Protein AF-A0A653DTK6-F1 (afdb_monomer)

Radius of gyration: 16.03 Å; Cα contacts (8 Å, |Δi|>4): 78; chains: 1; bounding box: 38×32×48 Å

Sequence (109 aa):
MLDLSDNEFRGHYRLTKALFLQLCDELSPYLPRANRRTAISVECKVAATLSLYATGSCQKPVGMNYIHGLSQAGVSKSVREVTNALNHPDILSRYIHFPGTVQGRQAVI

Mean predicted aligned error: 6.97 Å

Solvent-accessible surface area (backbone atoms only — not comparable to full-atom values): 6553 Å² total; per-residue (Å²): 110,88,82,48,54,72,67,57,40,30,69,46,46,71,38,52,73,68,58,49,51,52,49,36,63,69,38,50,85,60,40,86,77,69,89,48,94,83,45,80,49,62,59,56,28,48,50,54,31,33,36,28,70,62,64,74,49,96,70,67,97,79,65,59,49,75,70,67,72,50,52,73,67,52,46,55,51,25,33,53,46,47,53,53,29,57,65,31,67,82,47,36,66,75,77,59,80,80,61,88,45,74,67,51,48,58,73,77,105

Foldseek 3Di:
DLPDDQVVLCLQQVDGPVVLVVLLVQLVVQADDDPDPPDQHSSLLNSLLSSCVNPVDLDDDDPVCVVRVDDSVRSVVSNVSSVVSCVDPVNCVVPDDDDPDPVSVVVVD

Secondary structure (DSSP, 8-state):
-TTS-HHHHHHHHSS-HHHHHHHHHHHGGGSPP--STTSPPHHHHHHHHHHHHHH--S--TTTHHHHH---HHHHHHHHHHHHHHHTSHHHHHHH-----SHHHHHTT-

Organism: Callosobruchus maculatus (NCBI:txid64391)

pLDDT: mean 83.81, std 14.73, range [43.16, 97.56]

Structure (mmCIF, N/CA/C/O backbone):
data_AF-A0A653DTK6-F1
#
_entry.id   AF-A0A653DTK6-F1
#
loop_
_atom_site.group_PDB
_atom_site.id
_atom_site.type_symbol
_atom_site.label_atom_id
_atom_site.label_alt_id
_atom_site.label_comp_id
_atom_site.label_asym_id
_atom_site.label_entity_id
_atom_site.label_seq_id
_atom_site.pdbx_PDB_ins_code
_atom_site.Cartn_x
_atom_site.Cartn_y
_atom_site.Cartn_z
_atom_site.occupancy
_atom_site.B_iso_or_equiv
_atom_site.auth_seq_id
_atom_site.auth_comp_id
_atom_site.auth_asym_id
_atom_site.auth_atom_id
_atom_site.pdbx_PDB_model_num
ATOM 1 N N . MET A 1 1 ? 7.148 -9.504 -11.766 1.00 71.94 1 MET A N 1
ATOM 2 C CA . MET A 1 1 ? 6.776 -9.544 -10.321 1.00 71.94 1 MET A CA 1
ATOM 3 C C . MET A 1 1 ? 5.741 -10.628 -10.057 1.00 71.94 1 MET A C 1
ATOM 5 O O . MET A 1 1 ? 5.969 -11.459 -9.189 1.00 71.94 1 MET A O 1
ATOM 9 N N . LEU A 1 2 ? 4.614 -10.637 -10.779 1.00 77.38 2 LEU A N 1
ATOM 10 C CA . LEU A 1 2 ? 3.610 -11.706 -10.660 1.00 77.38 2 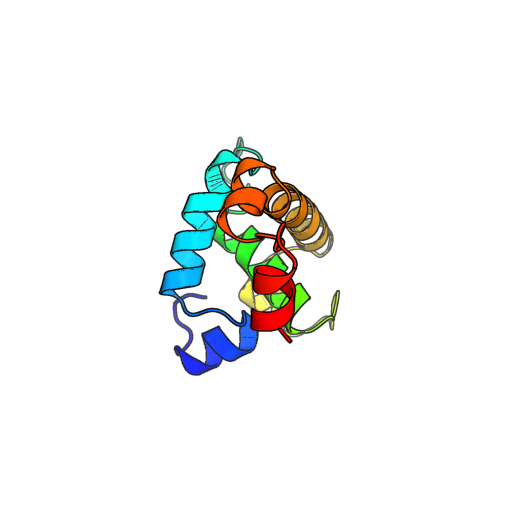LEU A CA 1
ATOM 11 C C . LEU A 1 2 ? 4.097 -13.054 -11.224 1.00 77.38 2 LEU A C 1
ATOM 13 O O . LEU A 1 2 ? 3.510 -14.091 -10.921 1.00 77.38 2 LEU A O 1
ATOM 17 N N . ASP A 1 3 ? 5.199 -13.028 -11.972 1.00 84.44 3 ASP A N 1
ATOM 18 C CA . ASP A 1 3 ? 5.876 -14.185 -12.569 1.00 84.44 3 ASP A CA 1
ATOM 19 C C . ASP A 1 3 ? 6.665 -15.026 -11.551 1.00 84.4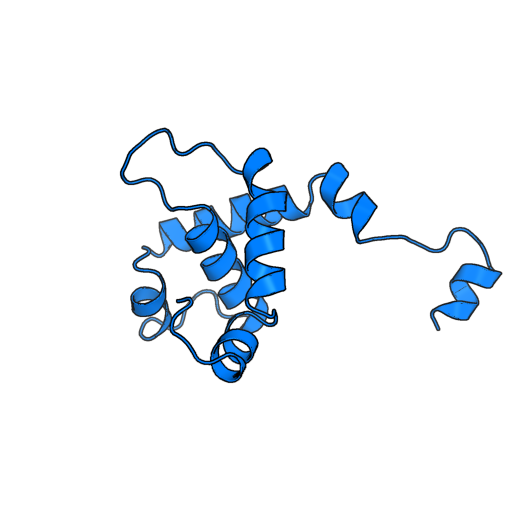4 3 ASP A C 1
ATOM 21 O O . ASP A 1 3 ? 7.054 -16.148 -11.857 1.00 84.44 3 ASP A O 1
ATOM 25 N N . LEU A 1 4 ? 6.901 -14.503 -10.339 1.00 85.50 4 LEU A N 1
ATOM 26 C CA . LEU A 1 4 ? 7.513 -15.260 -9.238 1.00 85.50 4 LEU A CA 1
ATOM 27 C C . LEU A 1 4 ? 6.622 -16.442 -8.837 1.00 85.50 4 LEU A C 1
ATOM 29 O O . LEU A 1 4 ? 5.396 -16.340 -8.928 1.00 85.50 4 LEU A O 1
ATOM 33 N N . SER A 1 5 ? 7.189 -17.531 -8.312 1.00 92.31 5 SER A N 1
ATOM 34 C CA . SER A 1 5 ? 6.368 -18.576 -7.683 1.00 92.31 5 SER A CA 1
ATOM 35 C C . SER A 1 5 ? 5.632 -18.026 -6.454 1.00 92.31 5 SER A C 1
ATOM 37 O O . SER A 1 5 ? 6.036 -17.026 -5.857 1.00 92.31 5 SER A O 1
ATOM 39 N N . ASP A 1 6 ? 4.547 -18.676 -6.034 1.00 92.56 6 ASP A N 1
ATOM 40 C CA . ASP A 1 6 ? 3.769 -18.205 -4.879 1.00 92.56 6 ASP A CA 1
ATOM 41 C C . ASP A 1 6 ? 4.586 -18.185 -3.580 1.00 92.56 6 ASP A C 1
ATOM 43 O O . ASP A 1 6 ? 4.412 -17.287 -2.752 1.00 92.56 6 ASP A O 1
ATOM 47 N N . ASN A 1 7 ? 5.516 -19.130 -3.414 1.00 91.94 7 ASN A N 1
ATOM 48 C CA . ASN A 1 7 ? 6.410 -19.171 -2.257 1.00 91.94 7 ASN A CA 1
ATOM 49 C C . ASN A 1 7 ? 7.404 -18.007 -2.265 1.00 91.94 7 ASN A C 1
ATOM 51 O O . ASN A 1 7 ? 7.570 -17.343 -1.241 1.00 91.94 7 ASN A O 1
ATOM 55 N N . GLU A 1 8 ? 8.027 -17.719 -3.409 1.00 87.75 8 GLU A N 1
ATOM 56 C CA . GLU A 1 8 ? 8.932 -16.572 -3.550 1.00 87.75 8 GLU A CA 1
ATOM 57 C C . GLU A 1 8 ? 8.181 -15.258 -3.335 1.00 87.75 8 GLU A C 1
ATOM 59 O O . GLU A 1 8 ? 8.629 -14.401 -2.572 1.00 87.75 8 GLU A O 1
ATOM 64 N N . PHE A 1 9 ? 6.996 -15.123 -3.933 1.00 89.81 9 PHE A N 1
ATOM 65 C CA . PHE A 1 9 ? 6.156 -13.941 -3.782 1.00 89.81 9 PHE A CA 1
ATOM 66 C 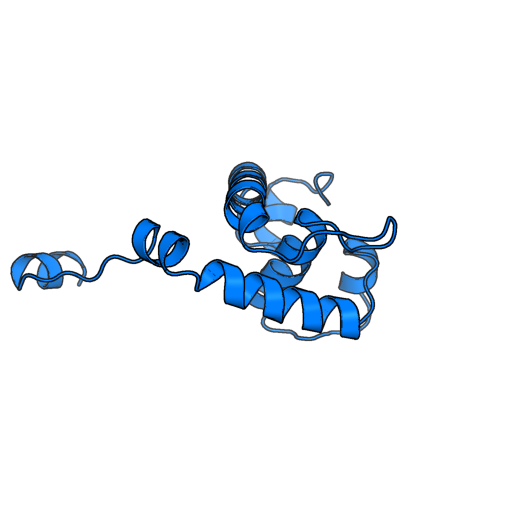C . PHE A 1 9 ? 5.802 -13.690 -2.309 1.00 89.81 9 PHE A C 1
ATOM 68 O O . PHE A 1 9 ? 5.993 -12.583 -1.798 1.00 89.81 9 PHE A O 1
ATOM 75 N N . ARG A 1 10 ? 5.359 -14.730 -1.590 1.00 92.25 10 ARG A N 1
ATOM 76 C CA . ARG A 1 10 ? 5.088 -14.649 -0.146 1.00 92.25 10 ARG A CA 1
ATOM 77 C C . ARG A 1 10 ? 6.346 -14.338 0.662 1.00 92.25 10 ARG A C 1
ATOM 79 O O . ARG A 1 10 ? 6.263 -13.606 1.647 1.00 92.25 10 ARG A O 1
ATOM 86 N N . GLY A 1 11 ? 7.500 -14.867 0.263 1.00 87.94 11 GLY A N 1
ATOM 87 C CA . GLY A 1 11 ? 8.787 -14.560 0.884 1.00 87.94 11 GLY A CA 1
ATOM 88 C C . GLY A 1 11 ? 9.143 -13.075 0.782 1.00 87.94 11 GLY A C 1
ATOM 89 O O . GLY A 1 11 ? 9.527 -12.472 1.785 1.00 87.94 11 GLY A O 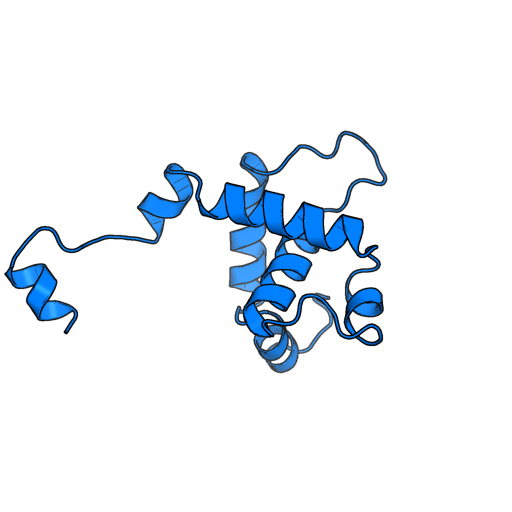1
ATOM 90 N N . HIS A 1 12 ? 8.954 -12.482 -0.398 1.00 85.25 12 HIS A N 1
ATOM 91 C CA . HIS A 1 12 ? 9.300 -11.087 -0.680 1.00 85.25 12 HIS A CA 1
ATOM 92 C C . HIS A 1 12 ? 8.292 -10.070 -0.137 1.00 85.25 12 HIS A C 1
ATOM 94 O O . HIS A 1 12 ? 8.705 -9.033 0.379 1.00 85.25 12 HIS A O 1
ATOM 100 N N . TYR A 1 13 ? 6.991 -10.353 -0.240 1.00 89.44 13 TYR A N 1
ATOM 101 C CA . TYR A 1 13 ? 5.936 -9.366 0.030 1.00 89.44 13 TYR A CA 1
ATOM 102 C C . TYR A 1 13 ? 5.066 -9.695 1.248 1.00 89.44 13 TYR A C 1
ATOM 104 O O . TYR A 1 13 ? 4.216 -8.889 1.613 1.00 89.44 13 TYR A O 1
ATOM 112 N N . ARG A 1 14 ? 5.251 -10.867 1.877 1.00 93.19 14 ARG A N 1
ATOM 113 C CA . ARG A 1 14 ? 4.459 -11.372 3.024 1.00 93.19 14 ARG A CA 1
ATOM 114 C C . ARG A 1 14 ? 2.954 -11.513 2.766 1.00 93.19 14 ARG A C 1
ATOM 116 O O . ARG A 1 14 ? 2.203 -11.780 3.697 1.00 93.19 14 ARG A O 1
ATOM 123 N N . LEU A 1 15 ? 2.530 -11.419 1.508 1.00 94.38 15 LEU A N 1
ATOM 124 C CA . LEU A 1 15 ? 1.151 -11.592 1.054 1.00 94.38 15 LEU A CA 1
ATOM 125 C C . LEU A 1 15 ? 1.068 -12.667 -0.030 1.00 94.38 15 LEU A C 1
ATOM 127 O O . LEU A 1 15 ? 2.062 -12.998 -0.675 1.00 94.38 15 LEU A O 1
ATOM 131 N N . THR A 1 16 ? -0.132 -13.202 -0.248 1.00 96.19 16 THR A N 1
ATOM 132 C CA . THR A 1 16 ? -0.439 -13.963 -1.467 1.00 96.19 16 THR A CA 1
ATOM 133 C C . THR A 1 16 ? -0.619 -13.000 -2.643 1.00 96.19 16 THR A C 1
ATOM 135 O O . THR A 1 16 ? -0.920 -11.822 -2.444 1.00 96.19 16 THR A O 1
ATOM 138 N N . LYS A 1 17 ? -0.482 -13.487 -3.883 1.00 95.06 17 LYS A N 1
ATOM 139 C CA . LYS A 1 17 ? -0.727 -12.663 -5.082 1.00 95.06 17 LYS A CA 1
ATOM 140 C C . LYS A 1 17 ? -2.153 -12.108 -5.120 1.00 95.06 17 LYS A C 1
ATOM 142 O O . LYS A 1 17 ? -2.344 -10.953 -5.473 1.00 95.06 17 LYS A O 1
ATOM 147 N N . ALA A 1 18 ? -3.134 -12.915 -4.707 1.00 96.62 18 ALA A N 1
ATOM 148 C CA . ALA A 1 18 ? -4.531 -12.498 -4.629 1.00 96.62 18 ALA A CA 1
ATOM 149 C C . ALA A 1 18 ? -4.721 -11.331 -3.648 1.00 96.62 18 ALA A C 1
ATOM 151 O O . ALA A 1 18 ? -5.242 -10.293 -4.042 1.00 96.62 18 ALA A O 1
ATOM 152 N N . LEU A 1 19 ? -4.210 -11.455 -2.415 1.00 96.56 19 LEU A N 1
ATOM 153 C CA . LEU A 1 19 ? -4.285 -10.379 -1.419 1.00 96.56 19 LEU A CA 1
ATOM 154 C C . LEU A 1 19 ? -3.520 -9.131 -1.864 1.00 96.56 19 LEU A C 1
ATOM 156 O O . LEU A 1 19 ? -3.953 -8.017 -1.598 1.00 96.56 19 LEU A O 1
ATOM 160 N N . PHE A 1 20 ? -2.394 -9.304 -2.557 1.00 96.38 20 PHE A N 1
ATOM 161 C CA . PHE A 1 20 ? -1.651 -8.185 -3.125 1.00 96.38 20 PHE A CA 1
ATOM 162 C C . PHE A 1 20 ? -2.478 -7.403 -4.155 1.00 96.38 20 PHE A C 1
ATOM 164 O O . PHE A 1 20 ? -2.514 -6.177 -4.087 1.00 96.38 20 PHE A O 1
ATOM 171 N N . LEU A 1 21 ? -3.142 -8.091 -5.088 1.00 96.50 21 LEU A N 1
ATOM 172 C CA . LEU A 1 21 ? -3.981 -7.441 -6.099 1.00 96.50 21 LEU A CA 1
ATOM 173 C C . LEU A 1 21 ? -5.182 -6.741 -5.454 1.00 96.50 21 LEU A C 1
ATOM 175 O O . LEU A 1 21 ? -5.425 -5.575 -5.746 1.00 96.50 21 LEU A O 1
ATOM 179 N N . GLN A 1 22 ? -5.849 -7.401 -4.503 1.00 97.12 22 GLN A N 1
ATOM 180 C CA . GLN A 1 22 ? -6.940 -6.791 -3.735 1.00 97.12 22 GLN A CA 1
ATOM 181 C C . GLN A 1 22 ? -6.481 -5.528 -3.000 1.00 97.12 22 GLN A C 1
ATOM 183 O O . GLN A 1 22 ? -7.140 -4.495 -3.069 1.00 97.12 22 GLN A O 1
ATOM 188 N N . LEU A 1 23 ? -5.309 -5.572 -2.360 1.00 96.50 23 LEU A N 1
ATOM 189 C CA . LEU A 1 23 ? -4.739 -4.404 -1.696 1.00 96.50 23 LEU A CA 1
ATOM 190 C C . LEU A 1 23 ? -4.426 -3.274 -2.689 1.00 96.50 23 LEU A C 1
ATOM 192 O O . LEU A 1 23 ? -4.623 -2.105 -2.367 1.00 96.50 23 LEU A O 1
ATOM 196 N N . CYS A 1 24 ? -3.949 -3.592 -3.895 1.00 96.12 24 CYS A N 1
ATOM 197 C CA . CYS A 1 24 ? -3.723 -2.584 -4.934 1.00 96.12 24 CYS A CA 1
ATOM 198 C C . CYS A 1 24 ? -5.028 -1.887 -5.333 1.00 96.12 24 CYS A C 1
ATOM 200 O O . CYS A 1 24 ? -5.063 -0.655 -5.375 1.00 96.12 24 CYS A O 1
ATOM 202 N N . ASP A 1 25 ? -6.095 -2.655 -5.553 1.00 96.62 25 ASP A N 1
ATOM 203 C CA . ASP A 1 25 ? -7.414 -2.118 -5.896 1.00 96.62 25 ASP A CA 1
ATOM 204 C C . ASP A 1 25 ? -7.978 -1.246 -4.765 1.00 96.62 25 ASP A C 1
ATOM 206 O O . ASP A 1 25 ? -8.470 -0.143 -5.014 1.00 96.62 25 ASP A O 1
ATOM 210 N N . GLU A 1 26 ? -7.843 -1.687 -3.512 1.00 96.31 26 GLU A N 1
ATOM 211 C CA . GLU A 1 26 ? -8.309 -0.942 -2.338 1.00 96.31 26 GLU A CA 1
ATOM 212 C C . GLU A 1 26 ? -7.550 0.366 -2.109 1.00 96.31 26 GLU A C 1
ATOM 214 O O . GLU A 1 26 ? -8.153 1.363 -1.710 1.00 96.31 26 GLU A O 1
ATOM 219 N N . LEU A 1 27 ? -6.238 0.384 -2.358 1.00 96.56 27 LEU A N 1
ATOM 220 C CA . LEU A 1 27 ? -5.412 1.575 -2.158 1.00 96.56 27 LEU A CA 1
ATOM 221 C C . LEU A 1 27 ? -5.452 2.539 -3.348 1.00 96.56 27 LEU A C 1
ATOM 223 O O . LEU A 1 27 ? -5.162 3.725 -3.171 1.00 96.56 27 LEU A O 1
ATOM 227 N N . SER A 1 28 ? -5.822 2.075 -4.546 1.00 95.38 28 SER A N 1
ATOM 228 C CA . SER A 1 28 ? -5.833 2.892 -5.765 1.00 95.38 28 SER A CA 1
ATOM 229 C C . SER A 1 28 ? -6.580 4.233 -5.627 1.00 95.38 28 SER A C 1
ATOM 231 O O . SER A 1 28 ? -6.055 5.232 -6.128 1.00 95.38 28 SER A O 1
ATOM 233 N N . PRO A 1 29 ? -7.753 4.332 -4.965 1.00 95.19 29 PRO A N 1
ATOM 234 C CA . PRO A 1 29 ? -8.465 5.602 -4.791 1.00 95.19 29 PRO A CA 1
ATOM 235 C C . PRO A 1 29 ? -7.724 6.614 -3.907 1.00 95.19 29 PRO A C 1
ATOM 237 O O . PRO A 1 29 ? -7.939 7.818 -4.042 1.00 95.19 29 PRO A O 1
ATOM 240 N N . TYR A 1 30 ? -6.856 6.132 -3.016 1.00 95.25 30 TYR A N 1
ATOM 241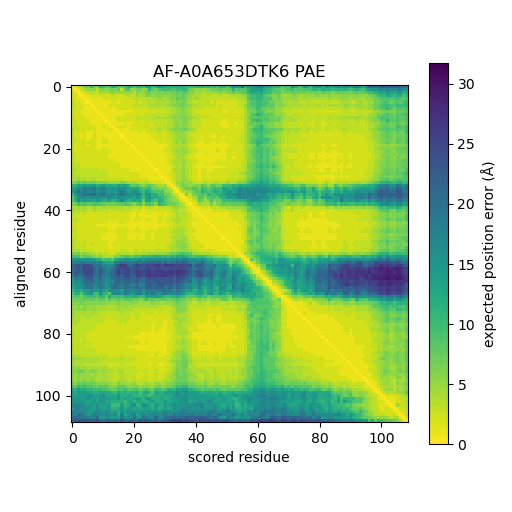 C CA . TYR A 1 30 ? -6.147 6.930 -2.012 1.00 95.25 30 TYR A CA 1
ATOM 242 C C . TYR A 1 30 ? -4.716 7.291 -2.437 1.00 95.25 30 TYR A C 1
ATOM 244 O O . TYR A 1 30 ? -4.044 8.085 -1.777 1.00 95.25 30 TYR A O 1
ATOM 252 N N . LEU A 1 31 ? -4.235 6.727 -3.548 1.00 93.50 31 LEU A N 1
ATOM 253 C CA . LEU A 1 31 ? -2.920 7.023 -4.104 1.00 93.50 31 LEU A CA 1
ATOM 254 C C . LEU A 1 31 ? -2.977 8.185 -5.110 1.00 93.50 31 LEU A C 1
ATOM 256 O O . LEU A 1 31 ? -3.964 8.349 -5.832 1.00 93.50 31 LEU A O 1
ATOM 260 N N . PRO A 1 32 ? -1.900 8.988 -5.233 1.00 87.25 32 PRO A N 1
ATOM 261 C CA . PRO A 1 32 ? -1.859 10.067 -6.214 1.00 87.25 32 PRO A CA 1
ATOM 262 C C . PRO A 1 32 ? -2.048 9.542 -7.638 1.00 87.25 32 PRO A C 1
ATOM 264 O O . PRO A 1 32 ? -1.310 8.651 -8.077 1.00 87.25 32 PRO A O 1
ATOM 267 N N . ARG A 1 33 ? -2.998 10.139 -8.371 1.00 78.62 33 ARG A N 1
ATOM 268 C CA . ARG A 1 33 ? -3.282 9.784 -9.766 1.00 78.62 33 ARG A CA 1
ATOM 269 C C . ARG A 1 33 ? -2.035 9.940 -10.634 1.00 78.62 33 ARG A C 1
ATOM 271 O O . ARG A 1 33 ? -1.311 10.939 -10.571 1.00 78.62 33 ARG A O 1
ATOM 278 N N . ALA A 1 34 ? -1.804 8.944 -11.479 1.00 70.00 34 ALA A N 1
ATOM 279 C CA . ALA A 1 34 ? -0.765 8.967 -12.491 1.00 70.00 34 ALA A CA 1
ATOM 280 C C . ALA A 1 34 ? -1.116 9.989 -13.587 1.00 70.00 34 ALA A C 1
ATOM 282 O O . ALA A 1 34 ? -1.757 9.663 -14.577 1.00 70.00 34 ALA A O 1
ATOM 283 N N . ASN A 1 35 ? -0.673 11.238 -13.432 1.00 65.88 35 ASN A N 1
ATOM 284 C CA . ASN A 1 35 ? -0.898 12.288 -14.439 1.00 65.88 35 ASN A CA 1
ATOM 285 C C . ASN A 1 35 ? 0.077 12.208 -15.632 1.00 65.88 35 ASN A C 1
ATOM 287 O O . ASN A 1 35 ? 0.030 13.039 -16.535 1.00 65.88 35 ASN A O 1
ATOM 291 N N . ARG A 1 36 ? 1.016 11.255 -15.623 1.00 69.88 36 ARG A N 1
ATOM 292 C CA . ARG A 1 36 ? 2.056 11.087 -16.650 1.00 69.88 36 ARG A CA 1
ATOM 293 C C . ARG A 1 36 ? 2.218 9.608 -16.977 1.00 69.88 36 ARG A C 1
ATOM 295 O O . ARG A 1 36 ? 2.153 8.780 -16.076 1.00 69.88 36 ARG A O 1
ATOM 302 N N . ARG A 1 37 ? 2.532 9.289 -18.237 1.00 62.03 37 ARG A N 1
ATOM 303 C CA . ARG A 1 37 ? 2.816 7.909 -18.688 1.00 62.03 37 ARG A CA 1
ATOM 304 C C . ARG A 1 37 ? 3.999 7.253 -17.966 1.00 62.03 37 ARG A C 1
ATOM 306 O O . ARG A 1 37 ? 4.060 6.039 -17.890 1.00 62.03 37 ARG A O 1
ATOM 313 N N . THR A 1 38 ? 4.924 8.052 -17.438 1.00 64.50 38 THR A N 1
ATOM 314 C CA . THR A 1 38 ? 6.093 7.591 -16.670 1.00 64.50 38 THR A CA 1
ATOM 315 C C . THR A 1 38 ? 5.824 7.477 -15.169 1.00 64.50 38 THR A C 1
ATOM 317 O O . THR A 1 38 ? 6.752 7.262 -14.389 1.00 64.50 38 THR A O 1
ATOM 320 N N . ALA A 1 39 ? 4.580 7.681 -14.729 1.00 78.75 39 ALA A N 1
ATOM 321 C CA . ALA A 1 39 ? 4.234 7.519 -13.330 1.00 78.75 39 ALA A CA 1
ATOM 322 C C . ALA A 1 39 ? 4.349 6.045 -12.922 1.00 78.75 39 ALA A C 1
ATOM 324 O O . ALA A 1 39 ? 3.937 5.147 -13.648 1.00 78.75 39 ALA A O 1
ATOM 325 N N . ILE A 1 40 ? 4.898 5.821 -11.730 1.00 84.56 40 ILE A N 1
ATOM 326 C CA . ILE A 1 40 ? 4.986 4.497 -11.114 1.00 84.56 40 ILE A CA 1
ATOM 327 C C . ILE A 1 40 ? 3.560 3.978 -10.903 1.00 84.56 40 ILE A C 1
ATOM 329 O O . ILE A 1 40 ? 2.737 4.697 -10.325 1.00 84.56 40 ILE A O 1
ATOM 333 N N . SER A 1 41 ? 3.279 2.757 -11.363 1.00 89.06 41 SER A N 1
ATOM 334 C CA . SER A 1 41 ? 1.965 2.130 -11.202 1.00 89.06 41 SER A CA 1
ATOM 335 C C . SER A 1 41 ? 1.643 1.862 -9.729 1.00 89.06 41 SER A C 1
ATOM 337 O O . SER A 1 41 ? 2.543 1.827 -8.884 1.00 89.06 41 SER A O 1
ATOM 339 N N . VAL A 1 42 ? 0.361 1.672 -9.410 1.00 92.12 42 VAL A N 1
ATOM 340 C CA . VAL A 1 42 ? -0.084 1.355 -8.043 1.00 92.12 42 VAL A CA 1
ATOM 341 C C . VAL A 1 42 ? 0.598 0.083 -7.544 1.00 92.12 42 VAL A C 1
ATOM 343 O O . VAL A 1 42 ? 1.189 0.087 -6.468 1.00 92.12 42 VAL A O 1
ATOM 346 N N . GLU A 1 43 ? 0.621 -0.957 -8.369 1.00 91.81 43 GLU A N 1
ATOM 347 C CA . GLU A 1 43 ? 1.223 -2.254 -8.071 1.00 91.81 43 GLU A CA 1
ATOM 348 C C . GLU A 1 43 ? 2.711 -2.106 -7.754 1.00 91.81 43 GLU A C 1
ATOM 350 O O . GLU A 1 43 ? 3.179 -2.627 -6.744 1.00 91.81 43 GLU A O 1
ATOM 355 N N . CYS A 1 44 ? 3.457 -1.333 -8.551 1.00 89.75 44 CYS A N 1
ATOM 356 C CA . CYS A 1 44 ? 4.870 -1.079 -8.276 1.00 89.75 44 CYS A CA 1
ATOM 357 C C . CYS A 1 44 ? 5.081 -0.311 -6.965 1.00 89.75 44 CYS A C 1
ATOM 359 O O . CYS A 1 44 ? 6.006 -0.638 -6.217 1.00 89.75 44 CYS A O 1
ATOM 361 N N . LYS A 1 45 ? 4.235 0.684 -6.655 1.00 92.00 45 LYS A N 1
ATOM 362 C CA . LYS A 1 45 ? 4.328 1.427 -5.386 1.00 92.00 45 LYS A CA 1
ATOM 363 C C . LYS A 1 45 ? 4.061 0.517 -4.189 1.00 92.00 45 LYS A C 1
ATOM 365 O O . LYS A 1 45 ? 4.832 0.529 -3.225 1.00 92.00 45 LYS A O 1
ATOM 370 N N . VAL A 1 46 ? 2.981 -0.262 -4.251 1.00 93.94 46 VAL A N 1
ATOM 371 C CA . VAL A 1 46 ? 2.566 -1.181 -3.183 1.00 93.94 46 VAL A CA 1
ATOM 372 C C . VAL A 1 46 ? 3.626 -2.259 -2.992 1.00 93.94 46 VAL A C 1
ATOM 374 O O . VAL A 1 46 ? 4.076 -2.476 -1.872 1.00 93.94 46 VAL A O 1
ATOM 377 N N . ALA A 1 47 ? 4.119 -2.864 -4.070 1.00 91.06 47 ALA A N 1
ATOM 378 C CA . ALA A 1 47 ? 5.119 -3.918 -3.992 1.00 91.06 47 ALA A CA 1
ATOM 379 C C . ALA A 1 47 ? 6.461 -3.437 -3.425 1.00 91.06 47 ALA A C 1
ATOM 381 O O . ALA A 1 47 ? 7.014 -4.080 -2.532 1.00 91.06 47 ALA A O 1
ATOM 382 N N . ALA A 1 48 ? 6.953 -2.277 -3.876 1.00 88.69 48 ALA A N 1
ATOM 383 C CA . ALA A 1 48 ? 8.171 -1.680 -3.331 1.00 88.69 48 ALA A CA 1
ATOM 384 C C . ALA A 1 48 ? 8.033 -1.388 -1.826 1.00 88.69 48 ALA A C 1
ATOM 386 O O . ALA A 1 48 ? 8.968 -1.611 -1.057 1.00 88.69 48 ALA A O 1
ATOM 387 N N . THR A 1 49 ? 6.850 -0.940 -1.399 1.00 92.38 49 THR A N 1
ATOM 388 C CA . THR A 1 49 ? 6.554 -0.666 0.013 1.00 92.38 49 THR A CA 1
ATOM 389 C C . THR A 1 49 ? 6.480 -1.948 0.841 1.00 92.38 49 THR A C 1
ATOM 391 O O . THR A 1 49 ? 7.112 -2.038 1.892 1.00 92.38 49 THR A O 1
ATOM 394 N N . LEU A 1 50 ? 5.778 -2.974 0.357 1.00 92.31 50 LEU A N 1
ATOM 395 C CA . LEU A 1 50 ? 5.676 -4.266 1.039 1.00 92.31 50 LEU A CA 1
ATOM 396 C C . LEU A 1 50 ? 7.030 -4.962 1.152 1.00 92.31 50 LEU A C 1
ATOM 398 O O . LEU A 1 50 ? 7.355 -5.488 2.212 1.00 92.31 50 LEU A O 1
ATOM 402 N N . SER A 1 51 ? 7.848 -4.919 0.098 1.00 88.81 51 SER A N 1
ATOM 403 C CA . SER A 1 51 ? 9.207 -5.458 0.150 1.00 88.81 51 SER A CA 1
ATOM 404 C C . SER A 1 51 ? 10.050 -4.758 1.217 1.00 88.81 51 SER A C 1
ATOM 406 O O . SER A 1 51 ? 10.861 -5.414 1.876 1.00 88.81 51 SER A O 1
ATOM 408 N N . LEU A 1 52 ? 9.867 -3.446 1.410 1.00 86.56 52 LEU A N 1
ATOM 409 C CA . LEU A 1 52 ? 10.534 -2.714 2.481 1.00 86.56 52 LEU A CA 1
ATOM 410 C C . LEU A 1 52 ? 10.051 -3.191 3.854 1.00 86.56 52 LEU A C 1
ATOM 412 O O . LEU A 1 52 ? 10.875 -3.536 4.698 1.00 86.56 52 LEU A O 1
ATOM 416 N N . TYR A 1 53 ? 8.737 -3.255 4.076 1.00 90.69 53 TYR A N 1
ATOM 417 C CA . TYR A 1 53 ? 8.173 -3.714 5.350 1.00 90.69 53 TYR A CA 1
ATOM 418 C C . TYR A 1 53 ? 8.579 -5.154 5.688 1.00 90.69 53 TYR A C 1
ATOM 420 O O . TYR A 1 53 ? 8.883 -5.459 6.837 1.00 90.69 53 TYR A O 1
ATOM 428 N N . ALA A 1 54 ? 8.643 -6.029 4.684 1.00 88.25 54 ALA A N 1
ATOM 429 C CA . ALA A 1 54 ? 8.999 -7.435 4.841 1.00 88.25 54 ALA A CA 1
ATOM 430 C C . ALA A 1 54 ? 10.465 -7.671 5.240 1.00 88.25 54 ALA A C 1
ATOM 432 O O . ALA A 1 54 ? 10.778 -8.711 5.827 1.00 88.25 54 ALA A O 1
ATOM 433 N N . THR A 1 55 ? 11.359 -6.749 4.869 1.00 81.81 55 THR A N 1
ATOM 434 C CA . THR A 1 55 ? 12.819 -6.903 5.003 1.00 81.81 55 THR A CA 1
ATOM 435 C C . THR A 1 55 ? 13.456 -5.895 5.960 1.00 81.81 55 THR A C 1
ATOM 437 O O . THR A 1 55 ? 14.628 -6.046 6.307 1.00 81.81 55 THR A O 1
ATOM 440 N N . GLY A 1 56 ? 12.730 -4.839 6.347 1.00 70.94 56 GLY A N 1
ATOM 441 C CA . GLY A 1 56 ? 13.216 -3.727 7.172 1.00 70.94 56 GLY A CA 1
ATOM 442 C C . GLY A 1 56 ? 14.358 -2.919 6.541 1.00 70.94 56 GLY A C 1
ATOM 443 O O . GLY A 1 56 ? 14.914 -2.028 7.177 1.00 70.94 56 GLY A O 1
ATOM 444 N N . SER A 1 57 ? 14.745 -3.233 5.303 1.00 65.56 57 SER A N 1
ATOM 445 C CA . SER A 1 57 ? 15.954 -2.710 4.675 1.00 65.56 57 SER A CA 1
ATOM 446 C C . SER A 1 57 ? 15.598 -1.655 3.638 1.00 65.56 57 SER A C 1
ATOM 448 O O . SER A 1 57 ? 15.201 -1.984 2.522 1.00 65.56 57 SER A O 1
ATOM 450 N N . CYS A 1 58 ? 15.815 -0.381 3.986 1.00 54.41 58 CYS A N 1
ATOM 451 C CA . CYS A 1 58 ? 15.636 0.757 3.075 1.00 54.41 58 CYS A CA 1
ATOM 452 C C . CYS A 1 58 ? 16.491 0.672 1.808 1.00 54.41 58 CYS A C 1
ATOM 454 O O . CYS A 1 58 ? 16.146 1.337 0.837 1.00 54.41 58 CYS A O 1
ATOM 456 N N . GLN A 1 59 ? 17.563 -0.134 1.817 1.00 46.53 59 GLN A N 1
ATOM 457 C CA . GLN A 1 59 ? 18.274 -0.661 0.650 1.00 46.53 59 GLN A CA 1
ATOM 458 C C . GLN A 1 59 ? 19.472 -1.514 1.077 1.00 46.53 59 GLN A C 1
ATOM 460 O O . GLN A 1 59 ? 20.312 -1.070 1.854 1.00 46.53 59 GLN A O 1
ATOM 465 N N . LYS A 1 60 ? 19.633 -2.686 0.455 1.00 44.03 60 LYS A N 1
ATOM 466 C CA . LYS A 1 60 ? 20.966 -3.122 0.020 1.00 44.03 60 LYS A CA 1
ATOM 467 C C . LYS A 1 60 ? 21.002 -3.023 -1.512 1.00 44.03 60 LYS A C 1
ATOM 469 O O . LYS A 1 60 ? 20.035 -3.451 -2.145 1.00 44.03 60 LYS A O 1
ATOM 474 N N . PRO A 1 61 ? 22.050 -2.450 -2.132 1.00 43.16 61 PRO A N 1
ATOM 475 C CA . PRO A 1 61 ? 21.933 -1.793 -3.441 1.00 43.16 61 PRO A CA 1
ATOM 476 C C . PRO A 1 61 ? 21.793 -2.705 -4.671 1.00 43.16 61 PRO A C 1
ATOM 478 O O . PRO A 1 61 ? 21.817 -2.195 -5.783 1.00 43.16 61 PRO A O 1
ATOM 481 N N . VAL A 1 62 ? 21.669 -4.028 -4.527 1.00 46.78 62 VAL A N 1
ATOM 482 C CA . VAL A 1 62 ? 21.955 -4.943 -5.652 1.00 46.78 62 VAL A CA 1
ATOM 483 C C . VAL A 1 62 ? 20.755 -5.798 -6.089 1.00 46.78 62 VAL A C 1
ATOM 485 O O . VAL A 1 62 ? 20.699 -6.203 -7.241 1.00 46.78 62 VAL A O 1
ATOM 488 N N . GLY A 1 63 ? 19.754 -6.032 -5.228 1.00 43.94 63 GLY A N 1
ATOM 489 C CA . GLY A 1 63 ? 18.662 -6.979 -5.536 1.00 43.94 63 GLY A CA 1
ATOM 490 C C . GLY A 1 63 ? 17.322 -6.360 -5.957 1.00 43.94 63 GLY A C 1
ATOM 491 O O . GLY A 1 63 ? 16.690 -6.822 -6.900 1.00 43.94 63 GLY A O 1
ATOM 492 N N . MET A 1 64 ? 16.865 -5.305 -5.273 1.00 46.97 64 MET A N 1
ATOM 493 C CA . MET A 1 64 ? 15.470 -4.836 -5.401 1.00 46.97 64 MET A CA 1
ATOM 494 C C . MET A 1 64 ? 15.241 -3.797 -6.504 1.00 46.97 64 MET A C 1
ATOM 496 O O . MET A 1 64 ? 14.127 -3.687 -7.016 1.00 46.97 64 MET A O 1
ATOM 500 N N . ASN A 1 65 ? 16.288 -3.082 -6.932 1.00 49.97 65 ASN A N 1
ATOM 501 C CA . ASN A 1 65 ? 16.189 -2.172 -8.079 1.00 49.97 65 ASN A CA 1
ATOM 502 C C . ASN A 1 65 ? 15.872 -2.933 -9.377 1.00 49.97 65 ASN A C 1
ATOM 504 O O . ASN A 1 65 ? 15.206 -2.379 -10.244 1.00 49.97 65 ASN A O 1
ATOM 508 N N . TYR A 1 66 ? 16.279 -4.203 -9.494 1.00 48.50 66 TYR A N 1
ATOM 509 C CA . TYR A 1 66 ? 15.951 -5.042 -10.649 1.00 48.50 66 TYR A CA 1
ATOM 510 C C . TYR A 1 66 ? 14.486 -5.505 -10.644 1.00 48.50 66 TYR A C 1
ATOM 512 O O . TYR A 1 66 ? 13.852 -5.560 -11.691 1.00 48.50 66 TYR A O 1
ATOM 520 N N . ILE A 1 67 ? 13.919 -5.782 -9.464 1.00 54.25 67 ILE A N 1
ATOM 521 C CA . ILE A 1 67 ? 12.555 -6.323 -9.333 1.00 54.25 67 ILE A CA 1
ATOM 522 C C . ILE A 1 67 ? 11.484 -5.253 -9.603 1.00 54.25 67 ILE A C 1
ATOM 524 O O . ILE A 1 67 ? 10.408 -5.584 -10.105 1.00 54.25 67 ILE A O 1
ATOM 528 N N . HIS A 1 68 ? 11.776 -3.978 -9.316 1.00 58.22 68 HIS A N 1
ATOM 529 C CA . HIS A 1 68 ? 10.814 -2.881 -9.490 1.00 58.22 68 HIS A CA 1
ATOM 530 C C . HIS A 1 68 ? 11.230 -1.794 -10.494 1.00 58.22 68 HIS A C 1
ATOM 532 O O . HIS A 1 68 ? 10.384 -0.990 -10.879 1.00 58.22 68 HIS A O 1
ATOM 538 N N . GLY A 1 69 ? 12.495 -1.733 -10.927 1.00 67.19 69 GLY A N 1
ATOM 539 C CA . GLY A 1 69 ? 12.976 -0.716 -11.874 1.00 67.19 69 GLY A CA 1
ATOM 540 C C . GLY A 1 69 ? 12.931 0.725 -11.342 1.00 67.19 69 GLY A C 1
ATOM 541 O O . GLY A 1 69 ? 12.916 1.671 -12.129 1.00 67.19 69 GLY A O 1
ATOM 542 N N . LEU A 1 70 ? 12.864 0.917 -10.018 1.00 73.38 70 LEU A N 1
ATOM 543 C CA . LEU A 1 70 ? 12.674 2.226 -9.385 1.00 73.38 70 LEU A CA 1
ATOM 544 C C . LEU A 1 70 ? 13.983 2.831 -8.875 1.00 73.38 70 LEU A C 1
ATOM 546 O O . LEU A 1 70 ? 14.857 2.134 -8.366 1.00 73.38 70 LEU A O 1
ATOM 550 N N . SER A 1 71 ? 14.081 4.161 -8.936 1.00 81.44 71 SER A N 1
ATOM 551 C CA . SER A 1 71 ? 15.128 4.903 -8.230 1.00 81.44 71 SER A CA 1
ATOM 552 C C . SER A 1 71 ? 14.878 4.908 -6.718 1.00 81.44 71 SER A C 1
ATOM 554 O O . SER A 1 71 ? 13.743 4.761 -6.260 1.00 81.44 71 SER A O 1
ATOM 556 N N . GLN A 1 72 ? 15.923 5.163 -5.925 1.00 79.62 72 GLN A N 1
ATOM 557 C CA . GLN A 1 72 ? 15.819 5.283 -4.464 1.00 79.62 72 GLN A CA 1
ATOM 558 C C . GLN A 1 72 ? 14.782 6.331 -4.029 1.00 79.62 72 GLN A C 1
ATOM 560 O O . GLN A 1 72 ? 13.964 6.069 -3.148 1.00 79.62 72 GLN A O 1
ATOM 565 N N . ALA A 1 73 ? 14.754 7.480 -4.709 1.00 84.44 73 ALA A N 1
ATOM 566 C CA . ALA A 1 73 ? 13.739 8.508 -4.500 1.00 84.44 73 ALA A CA 1
ATOM 567 C C . ALA A 1 73 ? 12.323 8.011 -4.851 1.00 84.44 73 ALA A C 1
ATOM 569 O O . ALA A 1 73 ? 11.367 8.316 -4.138 1.00 84.44 73 ALA A O 1
ATOM 570 N N . GLY A 1 74 ? 12.183 7.217 -5.919 1.00 85.25 74 GLY A N 1
ATOM 571 C CA . GLY A 1 74 ? 10.920 6.580 -6.297 1.00 85.25 74 GLY A CA 1
ATOM 572 C C . GLY A 1 74 ? 10.410 5.609 -5.231 1.00 85.25 74 GLY A C 1
ATOM 573 O O . GLY A 1 74 ? 9.228 5.655 -4.886 1.00 85.25 74 GLY A O 1
ATOM 574 N N . VAL A 1 75 ? 11.296 4.794 -4.653 1.00 85.12 75 VAL A N 1
ATOM 575 C CA . VAL A 1 75 ? 10.963 3.887 -3.541 1.00 85.12 75 VAL A CA 1
ATOM 576 C C . VAL A 1 75 ? 10.525 4.678 -2.310 1.00 85.12 75 VAL A C 1
ATOM 578 O O . VAL A 1 75 ? 9.432 4.445 -1.802 1.00 85.12 75 VAL A O 1
ATOM 581 N N . SER A 1 76 ? 11.312 5.664 -1.868 1.00 87.19 76 SER A N 1
ATOM 582 C CA . SER A 1 76 ? 10.974 6.487 -0.695 1.00 87.19 76 SER A CA 1
ATOM 583 C C . SER A 1 76 ? 9.625 7.199 -0.855 1.00 87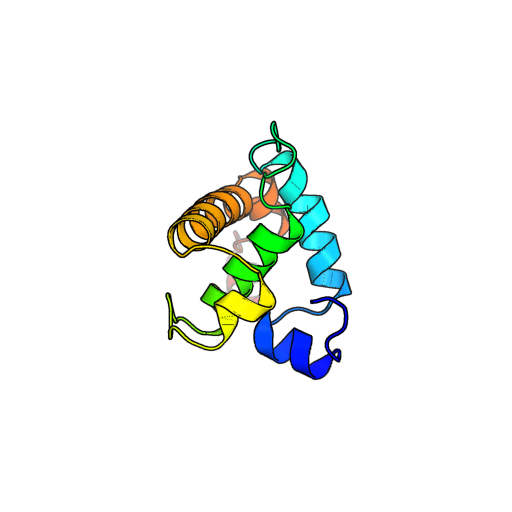.19 76 SER A C 1
ATOM 585 O O . SER A 1 76 ? 8.789 7.186 0.053 1.00 87.19 76 SER A O 1
ATOM 587 N N . LYS A 1 77 ? 9.368 7.760 -2.043 1.00 89.56 77 LYS A N 1
ATOM 588 C CA . LYS A 1 77 ? 8.081 8.379 -2.368 1.00 89.56 77 LYS A CA 1
ATOM 589 C C . LYS A 1 77 ? 6.935 7.367 -2.313 1.00 89.56 77 LYS A C 1
ATOM 591 O O . LYS A 1 77 ? 5.905 7.677 -1.721 1.00 89.56 77 LYS A O 1
ATOM 596 N N . SER A 1 78 ? 7.125 6.182 -2.892 1.00 91.44 78 SER A N 1
ATOM 597 C CA . SER A 1 78 ? 6.120 5.111 -2.901 1.00 91.44 78 SER A CA 1
ATOM 598 C C . SER A 1 78 ? 5.763 4.667 -1.488 1.00 91.44 78 SER A C 1
ATOM 600 O O . SER A 1 78 ? 4.584 4.622 -1.157 1.00 91.44 78 SER A O 1
ATOM 602 N N . VAL A 1 79 ? 6.771 4.452 -0.637 1.00 92.31 79 VAL A N 1
ATOM 603 C CA . VAL A 1 79 ? 6.583 4.083 0.772 1.00 92.31 79 VAL A CA 1
ATOM 604 C C . VAL A 1 79 ? 5.729 5.119 1.476 1.00 92.31 79 VAL A C 1
ATOM 606 O O . VAL A 1 79 ? 4.741 4.759 2.106 1.00 92.31 79 VAL A O 1
ATOM 609 N N . ARG A 1 80 ? 6.050 6.408 1.338 1.00 94.75 80 ARG A N 1
ATOM 610 C CA . ARG A 1 80 ? 5.265 7.472 1.972 1.00 94.75 80 ARG A CA 1
ATOM 611 C C . A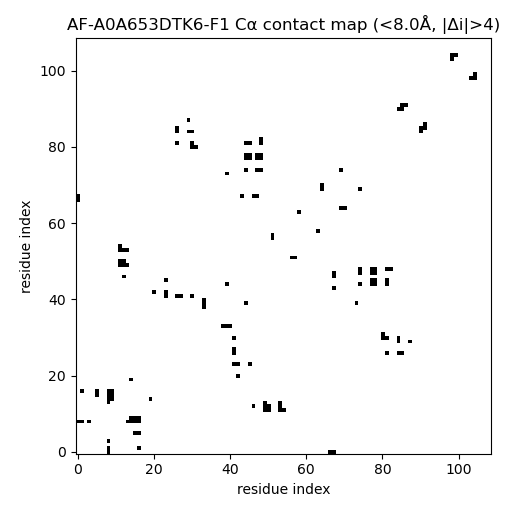RG A 1 80 ? 3.816 7.497 1.479 1.00 94.75 80 ARG A C 1
ATOM 613 O O . ARG A 1 80 ? 2.905 7.585 2.292 1.00 94.75 80 ARG A O 1
ATOM 620 N N . GLU A 1 81 ? 3.600 7.425 0.168 1.00 95.75 81 GLU A N 1
ATOM 621 C CA . GLU A 1 81 ? 2.253 7.457 -0.419 1.00 95.75 81 GLU A CA 1
ATOM 622 C C . GLU A 1 81 ? 1.411 6.252 0.016 1.00 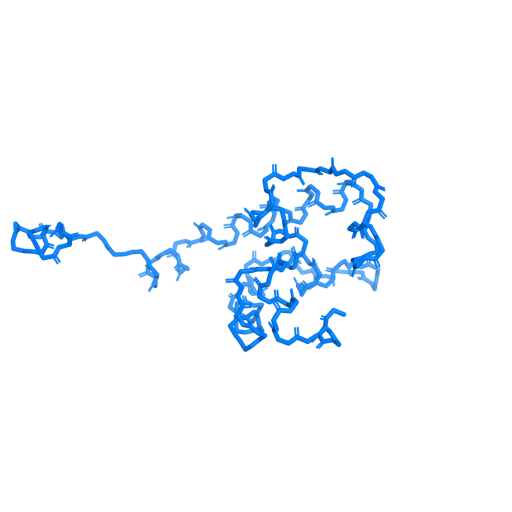95.75 81 GLU A C 1
ATOM 624 O O . GLU A 1 81 ? 0.283 6.428 0.468 1.00 95.75 81 GLU A O 1
ATOM 629 N N . VAL A 1 82 ? 1.974 5.044 -0.056 1.00 96.38 82 VAL A N 1
ATOM 630 C CA . VAL A 1 82 ? 1.296 3.804 0.346 1.00 96.38 82 VAL A CA 1
ATOM 631 C C . VAL A 1 82 ? 1.066 3.766 1.854 1.00 96.38 82 VAL A C 1
ATOM 633 O O . VAL A 1 82 ? -0.024 3.402 2.279 1.00 96.38 82 VAL A O 1
ATOM 636 N N . THR A 1 83 ? 2.030 4.206 2.671 1.00 97.06 83 THR A N 1
ATOM 637 C CA . THR A 1 83 ? 1.850 4.299 4.133 1.00 97.06 83 THR A CA 1
ATOM 638 C C . THR A 1 83 ? 0.694 5.234 4.475 1.00 97.06 83 THR A C 1
ATOM 640 O O . THR A 1 83 ? -0.141 4.899 5.310 1.00 97.06 83 THR A O 1
ATOM 643 N N . ASN A 1 84 ? 0.606 6.393 3.818 1.00 97.44 84 ASN A N 1
ATOM 644 C CA . ASN A 1 84 ? -0.495 7.327 4.042 1.00 97.44 84 ASN A CA 1
ATOM 645 C C . ASN A 1 84 ? -1.841 6.735 3.604 1.00 97.44 84 ASN A C 1
ATOM 647 O O . ASN A 1 84 ? -2.823 6.888 4.322 1.00 97.44 84 ASN A O 1
ATOM 651 N N . ALA A 1 85 ? -1.883 6.030 2.468 1.00 97.56 85 ALA A N 1
ATOM 652 C CA . ALA A 1 85 ? -3.090 5.357 1.991 1.00 97.56 85 ALA A CA 1
ATOM 653 C C . ALA A 1 85 ? -3.554 4.245 2.952 1.00 97.56 85 ALA A C 1
ATOM 655 O O . ALA A 1 85 ? -4.734 4.173 3.277 1.00 97.56 85 ALA A O 1
ATOM 656 N N . LEU A 1 86 ? -2.627 3.436 3.479 1.00 97.00 86 LEU A N 1
ATOM 657 C CA . LEU A 1 86 ? -2.916 2.416 4.498 1.00 97.00 86 LEU A CA 1
ATOM 658 C C . LEU A 1 86 ? -3.466 3.019 5.799 1.00 97.00 86 LEU A C 1
ATOM 660 O O . LEU A 1 86 ? -4.275 2.391 6.473 1.00 97.00 86 LEU A O 1
ATOM 664 N N . ASN A 1 87 ? -3.042 4.238 6.139 1.00 96.88 87 ASN A N 1
ATOM 665 C CA . ASN A 1 87 ? -3.522 4.975 7.308 1.00 96.88 87 ASN A CA 1
ATOM 666 C C . ASN A 1 87 ? -4.768 5.831 7.028 1.00 96.88 87 ASN A C 1
ATOM 668 O O . ASN A 1 87 ? -5.200 6.588 7.899 1.00 96.88 87 ASN A O 1
ATOM 672 N N . HIS A 1 88 ? -5.366 5.737 5.836 1.00 97.31 88 HIS A N 1
ATOM 673 C CA . HIS A 1 88 ? -6.624 6.421 5.567 1.00 97.31 88 HIS A CA 1
ATOM 674 C C . HIS A 1 88 ? -7.724 5.871 6.499 1.00 97.31 88 HIS A C 1
ATOM 676 O O . HIS A 1 88 ? -7.815 4.649 6.649 1.00 97.31 88 HIS A O 1
ATOM 682 N N . PRO A 1 89 ? -8.584 6.715 7.109 1.00 95.94 89 PRO A N 1
ATOM 683 C CA . PRO A 1 89 ? -9.611 6.259 8.053 1.00 95.94 89 PRO A CA 1
ATOM 684 C C . PRO A 1 89 ? -10.502 5.130 7.512 1.00 95.94 89 PRO A C 1
ATOM 686 O O . PRO A 1 89 ? -10.769 4.157 8.218 1.00 95.94 89 PRO A O 1
ATOM 689 N N . ASP A 1 90 ? -10.892 5.214 6.237 1.00 95.44 90 ASP A N 1
ATOM 690 C CA . ASP A 1 90 ? -11.697 4.187 5.558 1.00 95.44 90 ASP A CA 1
ATOM 691 C C . ASP A 1 90 ? -10.983 2.839 5.393 1.00 95.44 90 ASP A C 1
ATOM 693 O O . ASP A 1 90 ? -11.653 1.822 5.243 1.00 95.44 90 ASP A O 1
ATOM 697 N N . ILE A 1 91 ? -9.646 2.823 5.372 1.00 96.38 91 ILE A N 1
ATOM 698 C CA . ILE A 1 91 ? -8.848 1.593 5.308 1.00 96.38 91 ILE A CA 1
ATOM 699 C C . ILE A 1 91 ? -8.629 1.064 6.724 1.00 96.38 91 ILE A C 1
ATOM 701 O O . ILE A 1 91 ? -8.955 -0.087 7.005 1.00 96.38 91 ILE A O 1
ATOM 705 N N . LEU A 1 92 ? -8.150 1.910 7.643 1.00 94.31 92 LEU A N 1
ATOM 706 C CA . LEU A 1 92 ? -7.878 1.511 9.028 1.00 94.31 92 LEU A CA 1
ATOM 707 C C . LEU A 1 92 ? -9.106 0.895 9.698 1.00 94.31 92 LEU A C 1
ATOM 709 O O . LEU A 1 92 ? -8.998 -0.177 10.285 1.00 94.31 92 LEU A O 1
ATOM 713 N N . SER A 1 93 ? -10.273 1.529 9.565 1.00 93.06 93 SER A N 1
ATOM 714 C CA . SER A 1 93 ? -11.517 1.050 10.181 1.00 93.06 93 SER A CA 1
ATOM 715 C C . SER A 1 93 ? -12.001 -0.302 9.649 1.00 93.06 93 SER A C 1
ATOM 717 O O . SER A 1 93 ? -12.764 -0.967 10.337 1.00 93.06 93 SER A O 1
ATOM 719 N N . ARG A 1 94 ? -11.554 -0.746 8.464 1.00 93.19 94 ARG A N 1
ATOM 720 C CA . ARG A 1 94 ? -11.887 -2.080 7.930 1.00 93.19 94 ARG A CA 1
ATOM 721 C C . ARG A 1 94 ? -11.042 -3.188 8.544 1.00 93.19 94 ARG A C 1
ATOM 723 O O . ARG A 1 94 ? -11.520 -4.310 8.676 1.00 93.19 94 ARG A O 1
ATOM 730 N N . TYR A 1 95 ? -9.791 -2.889 8.890 1.00 91.56 95 TYR A N 1
ATOM 731 C CA . TYR A 1 95 ? -8.807 -3.904 9.275 1.00 91.56 95 TYR A CA 1
ATOM 732 C C . TYR A 1 95 ? -8.440 -3.872 10.759 1.00 91.56 95 TYR A C 1
ATOM 734 O O . TYR A 1 95 ? -8.089 -4.907 11.323 1.00 91.56 95 TYR A O 1
ATOM 742 N N . ILE A 1 96 ? -8.524 -2.711 11.408 1.00 90.44 96 ILE A N 1
ATOM 743 C CA . ILE A 1 96 ? -8.114 -2.518 12.798 1.00 90.44 96 ILE A CA 1
ATOM 744 C C . ILE A 1 96 ? -9.346 -2.205 13.642 1.00 90.44 96 ILE A C 1
ATOM 746 O O . ILE A 1 96 ? -9.911 -1.116 13.580 1.00 90.44 96 ILE A O 1
ATOM 750 N N . HIS A 1 97 ? -9.719 -3.168 14.483 1.00 88.88 97 HIS A N 1
ATOM 751 C CA . HIS A 1 97 ? -10.805 -3.039 15.447 1.00 88.88 97 HIS A CA 1
ATOM 752 C C . HIS A 1 97 ? -10.255 -3.248 16.853 1.00 88.88 97 HIS A C 1
ATOM 754 O O . HIS A 1 97 ? -9.714 -4.308 17.166 1.00 88.88 97 HIS A O 1
ATOM 760 N N . PHE A 1 98 ? -10.409 -2.245 17.715 1.00 85.50 98 PHE A N 1
ATOM 761 C CA . PHE A 1 98 ? -10.028 -2.369 19.117 1.00 85.50 98 PHE A CA 1
ATOM 762 C C . PHE A 1 98 ? -11.219 -2.855 19.952 1.00 85.50 98 PHE A C 1
ATOM 764 O O . PHE A 1 98 ? -12.325 -2.327 19.804 1.00 85.50 98 PHE A O 1
ATOM 771 N N . PRO A 1 99 ? -11.027 -3.831 20.856 1.00 86.75 99 PRO A N 1
ATOM 772 C CA . PRO A 1 99 ? -12.098 -4.299 21.722 1.00 86.75 99 PRO A CA 1
ATOM 773 C C . PRO A 1 99 ? -12.536 -3.211 22.715 1.00 86.75 99 PRO A C 1
ATOM 775 O O . PRO A 1 99 ? -11.799 -2.828 23.629 1.00 86.75 99 PRO A O 1
ATOM 778 N N . GLY A 1 100 ? -13.775 -2.737 22.562 1.00 85.19 100 GLY A N 1
ATOM 779 C CA . GLY A 1 100 ? -14.369 -1.736 23.455 1.00 85.19 100 GLY A CA 1
ATOM 780 C C . GLY A 1 100 ? -14.793 -2.295 24.819 1.00 85.19 100 GLY A C 1
ATOM 781 O O . GLY A 1 100 ? -14.792 -1.572 25.817 1.00 85.19 100 GLY A O 1
ATOM 782 N N . THR A 1 101 ? -15.106 -3.590 24.901 1.00 88.81 101 THR A N 1
ATOM 783 C CA . THR A 1 101 ? -15.615 -4.236 26.122 1.00 88.81 101 THR A CA 1
ATOM 784 C C . THR A 1 101 ? -14.527 -4.997 26.877 1.00 88.81 101 THR A C 1
ATOM 786 O O . THR A 1 101 ? -13.521 -5.415 26.304 1.00 88.81 101 THR A O 1
ATOM 789 N N . VAL A 1 102 ? -14.734 -5.208 28.183 1.00 83.38 102 VAL A N 1
ATOM 790 C CA . VAL A 1 102 ? -13.845 -6.050 29.006 1.00 83.38 102 VAL A CA 1
ATOM 791 C C . VAL A 1 102 ? -13.797 -7.479 28.457 1.00 83.38 102 VAL A C 1
ATOM 793 O O . VAL A 1 102 ? -12.708 -8.027 28.326 1.00 83.38 102 VAL A O 1
ATOM 796 N N . GLN A 1 103 ? -14.944 -8.046 28.058 1.00 84.69 103 GLN A N 1
ATOM 797 C CA . GLN A 1 103 ? -14.980 -9.389 27.466 1.00 84.69 103 GLN A CA 1
ATOM 798 C C . GLN A 1 103 ? -14.227 -9.443 26.130 1.00 84.69 103 GLN A C 1
ATOM 800 O O . GLN A 1 103 ? -13.459 -10.371 25.895 1.00 84.69 103 GLN A O 1
ATOM 805 N N . GLY A 1 104 ? -14.385 -8.424 25.275 1.00 84.88 104 GLY A N 1
ATOM 806 C CA . GLY A 1 104 ? -13.655 -8.336 24.010 1.00 84.88 104 GLY A CA 1
ATOM 807 C C . GLY A 1 104 ? -12.143 -8.236 24.216 1.00 84.88 104 GLY A C 1
ATOM 808 O O . GLY A 1 104 ? -11.387 -8.789 23.428 1.00 84.88 104 GLY A O 1
ATOM 809 N N . ARG A 1 105 ? -11.692 -7.575 25.292 1.00 84.44 105 ARG A N 1
ATOM 810 C CA . ARG A 1 105 ? -10.268 -7.519 25.657 1.00 84.44 105 ARG A CA 1
ATOM 811 C C . ARG A 1 105 ? -9.740 -8.875 26.122 1.00 84.44 105 ARG A C 1
ATOM 813 O O . ARG A 1 105 ? -8.638 -9.241 25.744 1.00 84.44 105 ARG A O 1
ATOM 820 N N . GLN A 1 106 ? -10.521 -9.619 26.904 1.00 82.12 106 GLN A N 1
ATOM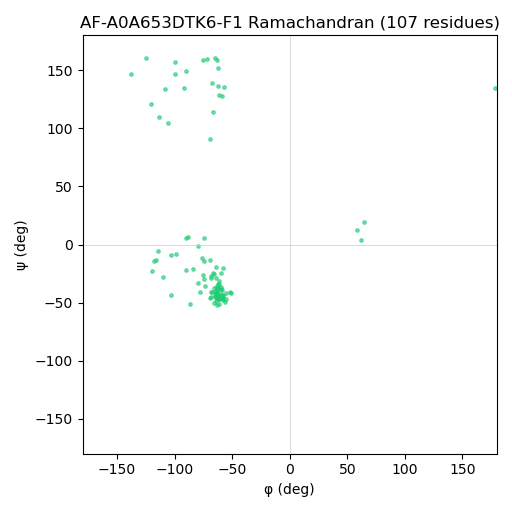 821 C CA . GLN A 1 106 ? -10.137 -10.948 27.395 1.00 82.12 106 GLN A CA 1
ATOM 822 C C . GLN A 1 106 ? -10.064 -12.003 26.284 1.00 82.12 106 GLN A C 1
ATOM 824 O O . GLN A 1 106 ? -9.280 -12.932 26.401 1.00 82.12 106 GLN A O 1
ATOM 829 N N . ALA A 1 107 ? -10.843 -11.860 25.209 1.00 78.50 107 ALA A N 1
ATOM 830 C CA . ALA A 1 107 ? -10.856 -12.807 24.091 1.00 78.50 107 ALA A CA 1
ATOM 831 C C . ALA A 1 107 ? -9.644 -12.696 23.139 1.00 78.50 107 ALA A C 1
ATOM 833 O O . ALA A 1 107 ? -9.477 -13.553 22.276 1.00 78.50 107 ALA A O 1
ATOM 834 N N . VAL A 1 108 ? -8.840 -11.633 23.251 1.00 74.44 108 VAL A N 1
ATOM 835 C CA . VAL A 1 108 ? -7.676 -11.362 22.379 1.00 74.44 108 VAL A CA 1
ATOM 836 C C . VAL A 1 108 ? -6.344 -11.686 23.083 1.00 74.44 108 VAL A C 1
ATOM 838 O O . VAL A 1 108 ? -5.301 -11.673 22.431 1.00 74.44 108 VAL A O 1
ATOM 841 N N . ILE A 1 109 ? -6.374 -11.972 24.393 1.00 54.84 109 ILE A N 1
ATOM 842 C CA . ILE A 1 109 ? -5.206 -12.328 25.222 1.00 54.84 109 ILE A CA 1
ATOM 843 C C . ILE A 1 109 ? -4.992 -13.841 25.217 1.00 54.84 109 ILE A C 1
ATOM 845 O O . ILE A 1 109 ? -5.989 -14.571 25.404 1.00 54.84 109 ILE A O 1
#